Protein AF-A0A357D533-F1 (afdb_monomer_lite)

Secondary structure (DSSP, 8-state):
------GGGGSTT-----SSPTT----TTSTT----HHHHHHHHHHHHHHHHHHH---

Foldseek 3Di:
DCPDDDCQVVPPRRDDDDQDDPPDDDCVPHPPDDDDPVSVVVVVVVVVVVCCVVPDDD

Radius of gyration: 13.91 Å; chains: 1; bounding box: 30×1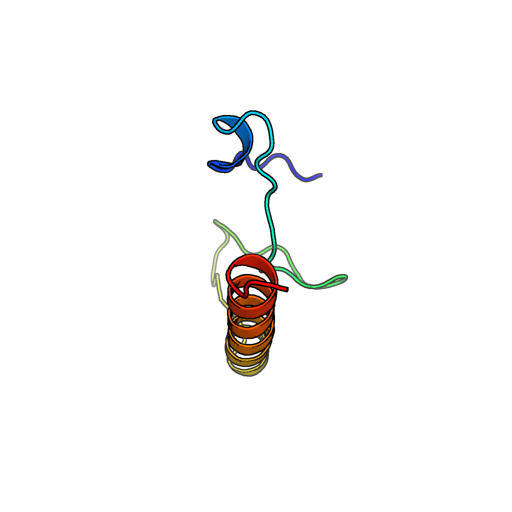6×46 Å

Structure (mmCIF, N/CA/C/O backbone):
data_AF-A0A357D533-F1
#
_entry.id   AF-A0A357D533-F1
#
loop_
_atom_site.group_PDB
_atom_site.id
_atom_site.type_symbol
_atom_site.label_atom_id
_atom_site.label_alt_id
_atom_site.label_comp_id
_atom_site.label_asym_id
_atom_site.label_entity_id
_atom_site.label_seq_id
_atom_site.pdbx_PDB_ins_code
_atom_site.Cartn_x
_atom_site.Cartn_y
_atom_site.Cartn_z
_atom_site.occupancy
_atom_site.B_iso_or_equiv
_atom_site.auth_seq_id
_atom_site.auth_comp_id
_atom_site.auth_asym_id
_atom_site.auth_atom_id
_atom_site.pdbx_PDB_model_num
ATOM 1 N N . ALA A 1 1 ? 5.376 10.894 11.394 1.00 46.88 1 ALA A N 1
ATOM 2 C CA . ALA A 1 1 ? 6.733 10.762 10.828 1.00 46.88 1 ALA A CA 1
ATOM 3 C C . ALA A 1 1 ? 6.859 9.367 10.229 1.00 46.88 1 ALA A C 1
ATOM 5 O O . ALA A 1 1 ? 6.669 8.403 10.957 1.00 46.88 1 ALA A O 1
ATOM 6 N N . THR A 1 2 ? 7.131 9.250 8.928 1.00 58.44 2 THR A N 1
ATOM 7 C CA . THR A 1 2 ? 7.412 7.990 8.213 1.00 58.44 2 THR A CA 1
ATOM 8 C C . THR A 1 2 ? 8.812 7.486 8.583 1.00 58.44 2 THR A C 1
ATOM 10 O O . THR A 1 2 ? 9.746 7.530 7.792 1.00 58.44 2 THR A O 1
ATOM 13 N N . GLY A 1 3 ? 8.993 7.057 9.835 1.00 62.81 3 GLY A N 1
ATOM 14 C CA . GLY A 1 3 ? 10.248 6.446 10.297 1.00 62.81 3 GLY A CA 1
ATOM 15 C C . GLY A 1 3 ? 10.476 5.027 9.755 1.00 62.81 3 GLY A C 1
ATOM 16 O O . GLY A 1 3 ? 11.554 4.466 9.941 1.00 62.81 3 GLY A O 1
ATOM 17 N N . GLY A 1 4 ? 9.473 4.441 9.093 1.00 73.75 4 GLY A N 1
ATOM 18 C CA . GLY A 1 4 ? 9.546 3.110 8.499 1.00 73.75 4 GLY A CA 1
ATOM 19 C C . GLY A 1 4 ? 10.371 3.096 7.214 1.00 73.75 4 GLY A C 1
ATOM 20 O O . GLY A 1 4 ? 10.131 3.880 6.297 1.00 73.75 4 GLY A O 1
ATOM 21 N N . ARG A 1 5 ? 11.338 2.178 7.132 1.00 86.88 5 ARG A N 1
ATOM 22 C CA . ARG A 1 5 ? 12.057 1.873 5.887 1.00 86.88 5 ARG A CA 1
ATOM 23 C C . ARG A 1 5 ? 11.338 0.738 5.164 1.00 86.88 5 ARG A C 1
ATOM 25 O O . ARG A 1 5 ? 10.906 -0.218 5.799 1.00 86.88 5 ARG A O 1
ATOM 32 N N . THR A 1 6 ? 11.266 0.818 3.840 1.00 91.12 6 THR A N 1
ATOM 33 C CA . THR A 1 6 ? 10.746 -0.256 2.980 1.00 91.12 6 THR A CA 1
ATOM 34 C C . THR A 1 6 ? 11.814 -0.695 1.979 1.00 91.12 6 THR A C 1
ATOM 36 O O . THR A 1 6 ? 12.869 -0.06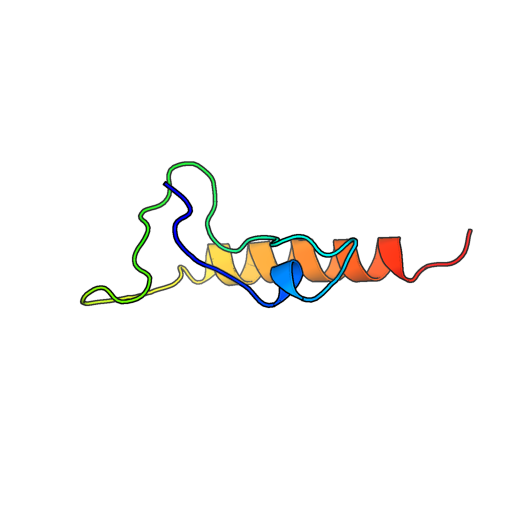1 1.860 1.00 91.12 6 THR A O 1
ATOM 39 N N . TYR A 1 7 ? 11.528 -1.746 1.206 1.00 92.81 7 TYR A N 1
ATOM 40 C CA . TYR A 1 7 ? 12.384 -2.175 0.093 1.00 92.81 7 TYR A CA 1
ATOM 41 C C . TYR A 1 7 ? 12.561 -1.110 -1.002 1.00 92.81 7 TYR A C 1
ATOM 43 O O . TYR A 1 7 ? 13.498 -1.198 -1.789 1.00 92.81 7 TYR A O 1
ATOM 51 N N . ALA A 1 8 ? 11.738 -0.055 -1.029 1.00 93.19 8 ALA A N 1
ATOM 52 C CA . ALA A 1 8 ? 11.945 1.072 -1.936 1.00 93.19 8 ALA A CA 1
ATOM 53 C C . ALA A 1 8 ? 13.326 1.720 -1.751 1.00 93.19 8 ALA A C 1
ATOM 55 O O . ALA A 1 8 ? 13.938 2.134 -2.723 1.00 93.19 8 ALA A O 1
ATOM 56 N N . MET A 1 9 ? 13.860 1.730 -0.524 1.00 91.06 9 MET A N 1
ATOM 57 C CA . MET A 1 9 ? 15.171 2.312 -0.221 1.00 91.06 9 MET A CA 1
ATOM 58 C C . MET A 1 9 ? 16.327 1.617 -0.954 1.00 91.06 9 MET A C 1
ATOM 60 O O . MET A 1 9 ? 17.345 2.249 -1.218 1.00 91.06 9 MET A O 1
ATOM 64 N N . THR A 1 10 ? 16.185 0.333 -1.296 1.00 94.25 10 THR A N 1
ATOM 65 C CA . THR A 1 10 ? 17.221 -0.406 -2.035 1.00 94.25 10 THR A CA 1
ATOM 66 C C . THR A 1 10 ? 17.133 -0.219 -3.549 1.00 94.25 10 THR A C 1
ATOM 68 O O . THR A 1 10 ? 18.040 -0.628 -4.266 1.00 94.25 10 THR A O 1
ATOM 71 N N . LEU A 1 11 ? 16.052 0.382 -4.047 1.00 91.69 11 LEU A N 1
ATOM 72 C CA . LEU A 1 11 ? 15.806 0.595 -5.468 1.00 91.69 11 LEU A CA 1
ATOM 73 C C . LEU A 1 11 ? 16.053 2.074 -5.789 1.00 91.69 11 LEU A C 1
ATOM 75 O O . LEU A 1 11 ? 15.405 2.943 -5.2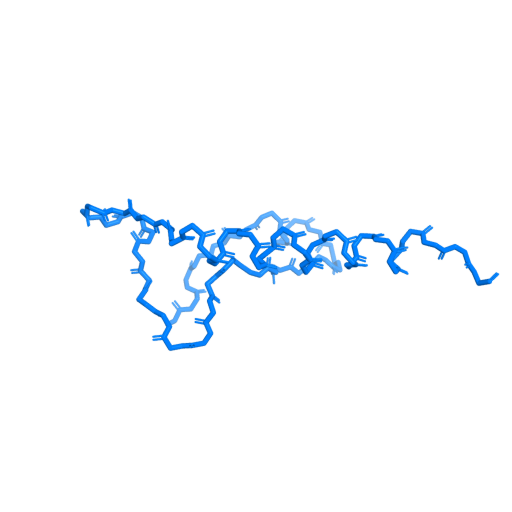17 1.00 91.69 11 LEU A O 1
ATOM 79 N N . GLY A 1 12 ? 16.967 2.381 -6.716 1.00 91.69 12 GLY A N 1
ATOM 80 C CA . GLY A 1 12 ? 17.369 3.770 -7.009 1.00 91.69 12 GLY A CA 1
ATOM 81 C C . GLY A 1 12 ? 16.227 4.697 -7.456 1.00 91.69 12 GLY A C 1
ATOM 82 O O . GLY A 1 12 ? 16.321 5.910 -7.300 1.00 91.69 12 GLY A O 1
ATOM 83 N N . ASN A 1 13 ? 15.142 4.126 -7.975 1.00 93.38 13 ASN A N 1
ATOM 84 C CA . ASN A 1 13 ? 13.910 4.806 -8.372 1.00 93.38 13 ASN A CA 1
ATOM 85 C C . ASN A 1 13 ? 12.658 4.210 -7.696 1.00 93.38 13 ASN A C 1
ATOM 87 O O . ASN A 1 13 ? 11.540 4.453 -8.149 1.00 93.38 13 ASN A O 1
ATOM 91 N N . GLY A 1 14 ? 12.830 3.391 -6.655 1.00 92.31 14 GLY A N 1
ATOM 92 C CA . GLY A 1 14 ? 11.709 2.772 -5.958 1.00 92.31 14 GLY A CA 1
ATOM 93 C C . GLY A 1 14 ? 10.999 3.754 -5.038 1.00 92.31 14 GLY A C 1
ATOM 94 O O . GLY A 1 14 ? 11.614 4.630 -4.432 1.00 92.31 14 GLY A O 1
ATOM 95 N N . VAL A 1 15 ? 9.692 3.563 -4.881 1.00 93.19 15 VAL A N 1
ATOM 96 C CA . VAL A 1 15 ? 8.861 4.338 -3.953 1.00 93.19 15 VAL A CA 1
ATOM 97 C C . VAL A 1 15 ? 8.049 3.407 -3.058 1.00 93.19 15 VAL A C 1
ATOM 99 O O . VAL A 1 15 ? 7.684 2.302 -3.459 1.00 93.19 15 VAL A O 1
ATOM 102 N N . ALA A 1 16 ? 7.775 3.843 -1.828 1.00 92.69 16 ALA A N 1
ATOM 103 C CA . ALA A 1 16 ? 6.793 3.186 -0.972 1.00 92.69 16 ALA A CA 1
ATOM 104 C C . ALA A 1 16 ? 5.387 3.631 -1.399 1.00 92.69 16 ALA A C 1
ATOM 106 O O . ALA A 1 16 ? 5.153 4.828 -1.564 1.00 92.69 16 ALA A O 1
ATOM 107 N N . PHE A 1 17 ? 4.460 2.687 -1.578 1.00 93.44 17 PHE A N 1
ATOM 108 C CA . PHE A 1 17 ? 3.116 2.985 -2.072 1.00 93.44 17 PHE A CA 1
ATOM 109 C C . PHE A 1 17 ? 2.027 2.238 -1.283 1.00 93.44 17 PHE A C 1
ATOM 111 O O . PHE A 1 17 ? 1.863 1.025 -1.420 1.00 93.44 17 PHE A O 1
ATOM 118 N N . GLY A 1 18 ? 1.268 2.986 -0.472 1.00 90.19 18 GLY A N 1
ATOM 119 C CA . GLY A 1 18 ? 0.212 2.480 0.421 1.00 90.19 18 GLY A CA 1
ATOM 120 C C . GLY A 1 18 ? 0.742 1.858 1.728 1.00 90.19 18 GLY A C 1
ATOM 121 O O . GLY A 1 18 ? 1.897 2.106 2.080 1.00 90.19 18 GLY A O 1
ATOM 122 N N . PRO A 1 19 ? -0.068 1.053 2.450 1.00 92.25 19 PRO A N 1
ATOM 123 C CA . PRO A 1 19 ? -1.515 0.862 2.278 1.00 92.25 19 PRO A CA 1
ATOM 124 C C . PRO A 1 19 ? -2.369 1.814 3.137 1.00 92.25 19 PRO A C 1
ATOM 126 O O . PRO A 1 19 ? -3.588 1.791 3.025 1.00 92.25 19 PRO A O 1
ATOM 129 N N . VAL A 1 20 ? -1.758 2.642 3.988 1.00 93.12 20 VAL A 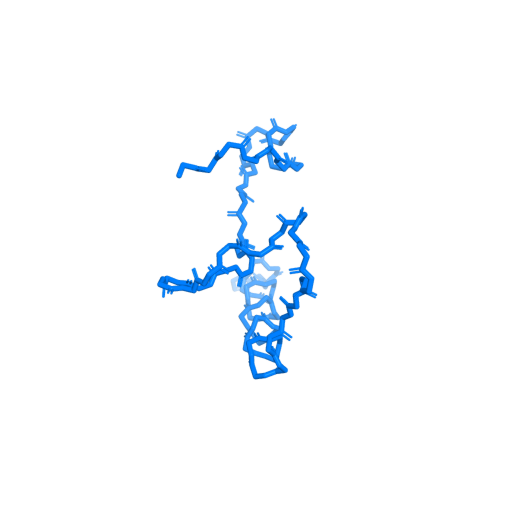N 1
ATOM 130 C CA . VAL A 1 20 ? -2.486 3.519 4.917 1.00 93.12 20 VAL A CA 1
ATOM 131 C C . VAL A 1 20 ? -3.024 4.749 4.180 1.00 93.12 20 VAL A C 1
ATOM 133 O O . VAL A 1 20 ? -2.263 5.496 3.557 1.00 93.12 20 VAL A O 1
ATOM 136 N N . PHE A 1 21 ? -4.339 4.966 4.238 1.00 93.81 21 PHE A N 1
ATOM 137 C CA . PHE A 1 21 ? -4.993 6.130 3.642 1.00 93.81 21 PHE A CA 1
ATOM 138 C C . PHE A 1 21 ? -4.837 7.385 4.522 1.00 93.81 21 PHE A C 1
ATOM 140 O O . PHE A 1 21 ? -4.671 7.287 5.741 1.00 93.81 21 PHE A O 1
ATOM 147 N N . PRO A 1 22 ? -4.919 8.597 3.938 1.00 91.69 22 PRO A N 1
ATOM 148 C CA . PRO A 1 22 ? -4.835 9.838 4.703 1.00 91.69 22 PRO A CA 1
ATOM 149 C C . PRO A 1 22 ? -5.852 9.895 5.851 1.00 91.69 22 PRO A C 1
ATOM 151 O O . PRO A 1 22 ? -7.049 9.719 5.642 1.00 91.69 22 PRO A O 1
ATOM 154 N N . GLY A 1 23 ? -5.367 10.181 7.062 1.00 90.88 23 GLY A N 1
ATOM 155 C CA . GLY A 1 23 ? -6.199 10.296 8.263 1.00 90.88 23 GLY A CA 1
ATOM 156 C C . GLY A 1 23 ? -6.498 8.975 8.978 1.00 90.88 23 GLY A C 1
ATOM 157 O O . GLY A 1 23 ? -7.128 9.007 10.033 1.00 90.88 23 GLY A O 1
ATOM 158 N N . GLN A 1 24 ? -6.039 7.834 8.458 1.00 92.31 24 GLN A N 1
ATOM 159 C CA . GLN A 1 24 ? -6.145 6.559 9.165 1.00 92.31 24 GLN A CA 1
ATOM 160 C C . GLN A 1 24 ? -5.135 6.447 10.307 1.00 92.31 24 GLN A C 1
ATOM 162 O O . GLN A 1 24 ? -4.082 7.087 10.311 1.00 92.31 24 GLN A O 1
ATOM 167 N N . ALA A 1 25 ? -5.477 5.620 11.294 1.00 91.50 25 ALA A N 1
ATOM 168 C CA . ALA A 1 25 ? -4.577 5.308 12.390 1.00 91.50 25 ALA A CA 1
ATOM 169 C C . ALA A 1 25 ? -3.427 4.413 11.905 1.00 91.50 25 ALA A C 1
ATOM 171 O O . ALA A 1 25 ? -3.651 3.403 11.244 1.00 91.50 25 ALA A O 1
ATOM 172 N N . GLU A 1 26 ? -2.202 4.762 12.290 1.00 91.19 26 GLU A N 1
ATOM 173 C CA . GLU A 1 26 ? -1.023 3.919 12.090 1.00 91.19 26 GLU A CA 1
ATOM 174 C C . GLU A 1 26 ? -0.993 2.835 13.170 1.00 91.19 26 GLU A C 1
ATOM 176 O O . GLU A 1 26 ? -0.619 3.095 14.316 1.00 91.19 26 GLU A O 1
ATOM 181 N N . THR A 1 27 ? -1.419 1.623 12.817 1.00 93.56 27 THR A N 1
ATOM 182 C CA . THR A 1 27 ? -1.491 0.492 13.757 1.00 93.56 27 THR A CA 1
ATOM 183 C C . THR A 1 27 ? -0.373 -0.529 13.572 1.00 93.56 27 THR A C 1
ATOM 185 O O . THR A 1 27 ? -0.332 -1.508 14.313 1.00 93.56 27 THR A O 1
ATOM 188 N N . ALA A 1 28 ? 0.536 -0.320 12.614 1.00 92.50 28 ALA A N 1
ATOM 189 C CA . ALA A 1 28 ? 1.656 -1.226 12.375 1.00 92.50 28 ALA A CA 1
ATOM 190 C C . ALA A 1 28 ? 2.502 -1.406 13.649 1.00 92.50 28 ALA A C 1
ATOM 192 O O . ALA A 1 28 ? 2.944 -0.429 14.264 1.00 92.50 28 ALA A O 1
ATOM 193 N N . HIS A 1 29 ? 2.736 -2.661 14.040 1.00 93.31 29 HIS A N 1
ATOM 194 C CA . HIS A 1 29 ? 3.451 -3.051 15.260 1.00 93.31 29 HIS A CA 1
ATOM 195 C C . HIS A 1 29 ? 2.792 -2.595 16.575 1.00 93.31 29 HIS A C 1
ATOM 197 O O . HIS A 1 29 ? 3.465 -2.533 17.607 1.00 93.31 29 HIS A O 1
ATOM 203 N N . GLN A 1 30 ? 1.497 -2.271 16.562 1.00 95.81 30 GLN A N 1
ATOM 204 C CA . GLN A 1 30 ? 0.732 -1.929 17.763 1.00 95.81 30 GLN A CA 1
ATOM 205 C C . GLN A 1 30 ? -0.197 -3.075 18.180 1.00 95.81 30 GLN A C 1
ATOM 207 O O . GLN A 1 30 ? -0.441 -4.023 17.433 1.00 95.81 30 GLN A O 1
ATOM 212 N N . LYS A 1 31 ? -0.718 -3.004 19.410 1.00 96.69 31 LYS A N 1
ATOM 213 C CA . LYS A 1 31 ? -1.741 -3.947 19.875 1.00 96.69 31 LYS A CA 1
ATOM 214 C C . LYS A 1 31 ? -2.994 -3.816 19.002 1.00 96.69 31 LYS A C 1
ATOM 216 O O . LYS A 1 31 ? -3.380 -2.703 18.659 1.00 96.69 31 LYS A O 1
ATOM 221 N N . ASP A 1 32 ? -3.626 -4.953 18.712 1.00 96.88 32 ASP A N 1
ATOM 222 C CA . ASP A 1 32 ? -4.856 -5.039 17.921 1.00 96.88 32 ASP A CA 1
ATOM 223 C C . ASP A 1 32 ? -4.677 -4.476 16.492 1.00 96.88 32 ASP A C 1
ATOM 225 O O . ASP A 1 32 ? -5.597 -3.882 15.942 1.00 96.88 32 ASP A O 1
ATOM 229 N N . GLU A 1 33 ? -3.486 -4.650 15.893 1.00 97.00 33 GLU A N 1
ATOM 230 C CA . GLU A 1 33 ? -3.182 -4.280 14.501 1.00 97.00 33 GLU A CA 1
ATOM 231 C C . GLU A 1 33 ? -4.176 -4.910 13.513 1.00 97.00 33 GLU A C 1
ATOM 233 O O . GLU A 1 33 ? -4.453 -6.112 13.563 1.00 97.00 33 GLU A O 1
ATOM 238 N N . TYR A 1 34 ? -4.703 -4.095 12.596 1.00 96.12 34 TYR A N 1
ATOM 239 C CA . TYR A 1 34 ? -5.712 -4.519 11.632 1.00 96.12 34 TYR A CA 1
ATOM 240 C C . TYR A 1 34 ? -5.618 -3.747 10.312 1.00 96.12 34 TYR A C 1
ATOM 242 O O . TYR A 1 34 ? -4.952 -2.721 10.202 1.00 96.12 34 TYR A O 1
ATOM 250 N N . ILE A 1 35 ? -6.357 -4.238 9.319 1.00 96.31 35 ILE A N 1
ATOM 251 C CA . ILE A 1 35 ? -6.741 -3.505 8.113 1.00 96.31 35 ILE A CA 1
ATOM 252 C C . ILE A 1 35 ? -8.247 -3.696 7.914 1.00 96.31 35 ILE A C 1
ATOM 254 O O . ILE A 1 35 ? -8.756 -4.804 8.103 1.00 96.31 35 ILE A O 1
ATOM 258 N N . ALA A 1 36 ? -8.985 -2.634 7.579 1.00 96.38 36 ALA A N 1
ATOM 259 C CA . ALA A 1 36 ? -10.407 -2.781 7.284 1.00 96.38 36 ALA A CA 1
ATOM 260 C C . ALA A 1 36 ? -10.590 -3.549 5.967 1.00 96.38 36 ALA A C 1
ATOM 262 O O . ALA A 1 36 ? -9.827 -3.371 5.016 1.00 96.38 36 ALA A O 1
ATOM 263 N N . VAL A 1 37 ? -11.620 -4.394 5.889 1.00 97.88 37 VAL A N 1
ATOM 264 C CA . VAL A 1 37 ? -11.878 -5.202 4.684 1.00 97.88 37 VAL A CA 1
ATOM 265 C C . VAL A 1 37 ? -12.103 -4.309 3.460 1.00 97.88 37 VAL A C 1
ATOM 267 O O . VAL A 1 37 ? -11.553 -4.581 2.394 1.00 97.88 37 VAL A O 1
ATOM 270 N N . ASP A 1 38 ? -12.837 -3.209 3.620 1.00 97.81 38 ASP A N 1
ATOM 271 C CA . ASP A 1 38 ? -13.090 -2.258 2.533 1.00 97.81 38 ASP A CA 1
ATOM 272 C C . ASP A 1 38 ? -11.809 -1.561 2.053 1.00 97.81 38 ASP A C 1
ATOM 274 O O . ASP A 1 38 ? -11.620 -1.370 0.847 1.00 97.81 38 ASP A O 1
ATOM 278 N N . ASP A 1 39 ? -10.886 -1.252 2.967 1.00 96.94 39 ASP A N 1
ATOM 279 C CA . ASP A 1 39 ? -9.589 -0.668 2.621 1.00 96.94 39 ASP A CA 1
ATOM 280 C C . ASP A 1 39 ? -8.719 -1.676 1.878 1.00 96.94 39 ASP A C 1
ATOM 282 O O . ASP A 1 39 ? -8.140 -1.342 0.848 1.00 96.94 39 ASP A O 1
ATOM 286 N N . LEU A 1 40 ? -8.688 -2.936 2.327 1.00 97.62 40 LEU A N 1
ATOM 287 C CA . LEU A 1 40 ? -7.964 -4.009 1.645 1.00 97.62 40 LEU A CA 1
ATOM 288 C C . LEU A 1 40 ? -8.466 -4.196 0.204 1.00 97.62 40 LEU A C 1
ATOM 290 O O . LEU A 1 40 ? -7.667 -4.312 -0.733 1.00 97.62 40 LEU A O 1
ATOM 294 N N . LEU A 1 41 ? -9.785 -4.193 0.003 1.00 98.50 41 LEU A N 1
ATOM 295 C CA . LEU A 1 41 ? -10.390 -4.285 -1.327 1.00 98.50 41 LEU A CA 1
ATOM 296 C C . LEU A 1 41 ? -10.083 -3.043 -2.175 1.00 98.50 41 LEU A C 1
ATOM 298 O O . LEU A 1 41 ? -9.801 -3.158 -3.371 1.00 98.50 41 LEU A O 1
ATOM 302 N N . THR A 1 42 ? -10.082 -1.859 -1.566 1.00 97.94 42 THR A N 1
ATOM 303 C CA . THR A 1 42 ? -9.751 -0.600 -2.246 1.00 97.94 42 THR A CA 1
ATOM 304 C C . THR A 1 42 ? -8.281 -0.559 -2.666 1.00 97.94 42 THR A C 1
ATOM 306 O O . THR A 1 42 ? -7.992 -0.296 -3.836 1.00 97.94 42 THR A O 1
ATOM 309 N N . CYS A 1 43 ? -7.350 -0.910 -1.773 1.00 98.12 43 CYS A N 1
ATOM 310 C CA . CYS A 1 43 ? -5.929 -1.074 -2.079 1.00 98.12 43 CYS A CA 1
ATOM 311 C C . CYS A 1 43 ? -5.725 -2.071 -3.220 1.00 98.12 43 CYS A C 1
ATOM 313 O O . CYS A 1 43 ? -5.008 -1.771 -4.170 1.00 98.12 43 CYS A O 1
ATOM 315 N N . THR A 1 44 ? -6.408 -3.219 -3.177 1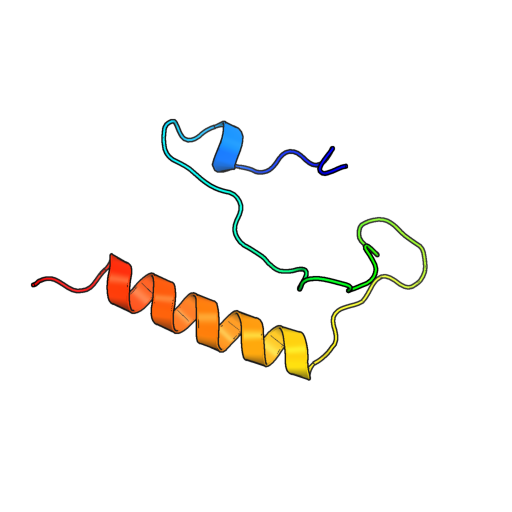.00 98.31 44 THR A N 1
ATOM 316 C CA 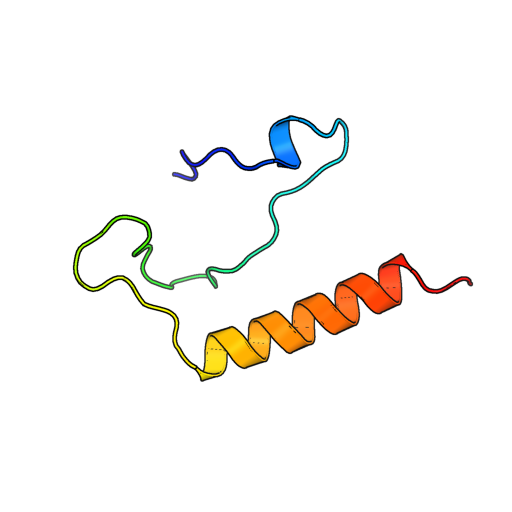. THR A 1 44 ? -6.328 -4.240 -4.233 1.00 98.31 44 THR A CA 1
ATOM 317 C C . THR A 1 44 ? -6.692 -3.660 -5.600 1.00 98.31 44 THR A C 1
ATOM 319 O O . THR A 1 44 ? -5.963 -3.858 -6.571 1.00 98.31 44 THR A O 1
ATOM 322 N N . ARG A 1 45 ? -7.782 -2.887 -5.687 1.00 98.44 45 ARG A N 1
ATOM 323 C CA . ARG A 1 45 ? -8.205 -2.225 -6.934 1.00 98.44 45 ARG A CA 1
ATOM 324 C C . ARG A 1 45 ? -7.184 -1.194 -7.415 1.00 98.44 45 ARG A C 1
ATOM 326 O O . ARG A 1 45 ? -6.902 -1.139 -8.612 1.00 98.44 45 ARG A O 1
ATOM 333 N N . ILE A 1 46 ? -6.628 -0.398 -6.501 1.00 98.31 46 ILE A N 1
ATOM 334 C CA . ILE A 1 46 ? -5.596 0.601 -6.810 1.00 98.31 46 ILE A CA 1
ATOM 335 C C . ILE A 1 46 ? -4.334 -0.084 -7.339 1.00 98.31 46 ILE A C 1
ATOM 337 O O . ILE A 1 46 ? -3.844 0.296 -8.400 1.00 98.31 46 ILE A O 1
ATOM 341 N N . TYR A 1 47 ? -3.837 -1.113 -6.652 1.00 98.25 47 TYR A N 1
ATOM 342 C CA . TYR A 1 47 ? -2.642 -1.845 -7.062 1.00 98.25 47 TYR A CA 1
ATOM 343 C C . TYR A 1 47 ? -2.841 -2.576 -8.386 1.00 98.25 47 TYR A C 1
ATOM 345 O O . TYR A 1 47 ? -1.972 -2.490 -9.248 1.00 98.25 47 TYR A O 1
ATOM 353 N N . ALA A 1 48 ? -3.991 -3.221 -8.600 1.00 98.31 48 ALA A N 1
ATOM 354 C CA . ALA A 1 48 ? -4.302 -3.865 -9.873 1.00 98.31 48 ALA A CA 1
ATOM 355 C C . ALA A 1 48 ? -4.276 -2.861 -11.034 1.00 98.31 48 ALA A C 1
ATOM 357 O O . ALA A 1 48 ? -3.655 -3.125 -12.063 1.00 98.31 48 ALA A O 1
ATOM 358 N N . LYS A 1 49 ? -4.891 -1.681 -10.856 1.00 98.19 49 LYS A N 1
ATOM 359 C CA . LYS A 1 49 ? -4.837 -0.619 -11.865 1.00 98.19 49 LYS A CA 1
ATOM 360 C C . LYS A 1 49 ? -3.414 -0.096 -12.056 1.00 98.19 49 LYS A C 1
ATOM 362 O O . LYS A 1 49 ? -2.989 0.031 -13.194 1.00 98.19 49 LYS A O 1
ATOM 367 N N . ALA A 1 50 ? -2.676 0.186 -10.984 1.00 97.44 50 ALA A N 1
ATOM 368 C CA . ALA A 1 50 ? -1.312 0.704 -11.075 1.00 97.44 50 ALA A CA 1
ATOM 369 C C . ALA A 1 50 ? -0.385 -0.266 -11.819 1.00 97.44 50 ALA A C 1
ATOM 371 O O . ALA A 1 50 ? 0.316 0.146 -12.734 1.00 97.44 50 ALA A O 1
ATOM 372 N N . LEU A 1 51 ? -0.433 -1.557 -11.478 1.00 97.19 51 LEU A N 1
ATOM 373 C CA . LEU A 1 51 ? 0.331 -2.594 -12.169 1.00 97.19 51 LEU A CA 1
ATOM 374 C C . LEU A 1 51 ? -0.057 -2.689 -13.645 1.00 97.19 51 LEU A C 1
ATOM 376 O O . LEU A 1 51 ? 0.825 -2.768 -14.491 1.00 97.19 51 LEU A O 1
ATOM 380 N N . TYR A 1 52 ? -1.355 -2.640 -13.957 1.00 98.00 52 TYR A N 1
ATOM 381 C CA . TYR A 1 52 ? -1.826 -2.645 -15.339 1.00 98.00 52 TYR A CA 1
ATOM 382 C C . TYR A 1 52 ? -1.308 -1.438 -16.129 1.00 98.00 52 TYR A C 1
ATOM 384 O O . TYR A 1 52 ? -0.724 -1.625 -17.187 1.00 98.00 52 TYR A O 1
ATOM 392 N N . GLU A 1 53 ? -1.473 -0.213 -15.621 1.00 97.50 53 GLU A N 1
ATOM 393 C CA . GLU A 1 53 ? -1.014 0.995 -16.326 1.00 97.50 53 GLU A CA 1
ATOM 394 C C . GLU A 1 53 ? 0.515 1.034 -16.475 1.00 97.50 53 GLU A C 1
ATOM 396 O O . GLU A 1 53 ? 1.005 1.546 -17.473 1.00 97.50 53 GLU A O 1
ATOM 401 N N . LEU A 1 54 ? 1.269 0.490 -15.511 1.00 95.00 54 LEU A N 1
ATOM 402 C CA . LEU A 1 54 ? 2.734 0.422 -15.577 1.00 95.00 54 LEU A CA 1
ATOM 403 C C . LEU A 1 54 ? 3.251 -0.659 -16.533 1.00 95.00 54 LEU A C 1
ATOM 405 O O . LEU A 1 54 ? 4.352 -0.520 -17.058 1.00 95.00 54 LEU A O 1
ATOM 409 N N . ALA A 1 55 ? 2.507 -1.752 -16.703 1.00 97.00 55 ALA A N 1
ATOM 410 C CA . ALA A 1 55 ? 2.921 -2.887 -17.525 1.00 97.00 55 ALA A CA 1
ATOM 411 C C . ALA A 1 55 ? 2.363 -2.845 -18.954 1.00 97.00 55 ALA A C 1
ATOM 413 O O . ALA A 1 55 ? 2.862 -3.563 -19.816 1.00 97.00 55 ALA A O 1
ATOM 414 N N . ARG A 1 56 ? 1.306 -2.065 -19.205 1.00 93.81 56 ARG A N 1
ATOM 415 C CA . ARG A 1 56 ? 0.701 -1.940 -20.533 1.00 93.81 56 ARG A CA 1
ATOM 416 C C . ARG A 1 56 ? 1.637 -1.156 -21.461 1.00 93.81 56 ARG A C 1
ATOM 418 O O . ARG A 1 56 ? 2.141 -0.104 -21.082 1.00 93.81 56 ARG A O 1
ATOM 425 N N . GLU A 1 57 ? 1.834 -1.664 -22.674 1.00 78.88 57 GLU A N 1
ATOM 426 C CA . GLU A 1 57 ? 2.496 -0.941 -23.769 1.00 78.88 57 GLU A CA 1
ATOM 427 C C . GLU A 1 57 ? 1.583 0.184 -24.302 1.00 78.88 57 GLU A C 1
ATOM 429 O O . GLU A 1 57 ? 0.371 0.160 -24.069 1.00 78.88 57 GLU A O 1
ATOM 434 N N . GLU A 1 58 ? 2.149 1.195 -24.966 1.00 70.06 58 GLU A N 1
ATOM 435 C CA . GLU A 1 58 ? 1.353 2.273 -25.588 1.00 70.06 58 GLU A CA 1
ATOM 436 C C . GLU A 1 58 ? 0.462 1.776 -26.736 1.00 70.06 58 GLU A C 1
ATOM 438 O O . GLU A 1 58 ? 0.934 0.958 -27.560 1.00 70.06 58 GLU A O 1
#

pLDDT: mean 91.73, std 10.03, range [46.88, 98.5]

Sequence (58 aa):
ATGGRTYAMTLGNGVAFGPVFPGQAETAHQKDEYIAVDDLLTCTRIYAKALYELAREE